Protein AF-A0A0C5XID1-F1 (afdb_monomer)

Sequence (104 aa):
MSHKSYAVGSSFAQALSRADAILRDAGPMRLRPVDFVNAARFCAEEAHAALQRDPARARELLINGASRMLAVAEMLERPAEPAGAADVIPFPARGRRPILRAVQ

Nearest 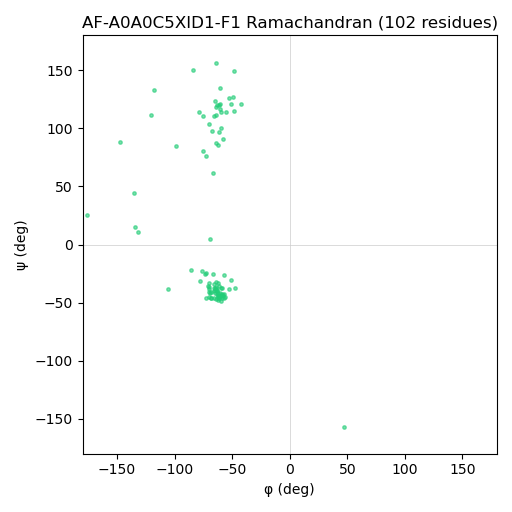PDB structures (foldseek):
  5iuj-assembly2_E  TM=5.990E-01  e=5.351E+00  Bacillus subtilis subsp. subtilis str. 168
  4qnc-assembly1_A  TM=4.577E-01  e=7.027E+00  Leptospira biflexa serovar Patoc strain 'Patoc 1 (Paris)'
  7z3q-assembly2_C  TM=4.762E-01  e=8.738E+00  Homo sapiens

Mean predicted aligned error: 14.17 Å

Radius of gyration: 25.47 Å; Cα contacts (8 Å, |Δi|>4): 64; chains: 1; bounding box: 56×77×63 Å

pLDDT: mean 73.55, std 20.23, range [35.91, 96.5]

Solvent-accessible surface area (backbone atoms only — not comparable to full-atom values): 6295 Å² total; per-residue (Å²): 135,85,79,80,76,73,79,79,47,72,61,53,57,52,12,50,59,47,13,55,49,50,61,62,70,41,59,94,55,86,75,50,61,66,59,38,50,53,52,20,49,52,23,48,57,52,16,60,71,26,46,87,81,35,53,69,60,15,51,52,27,44,33,5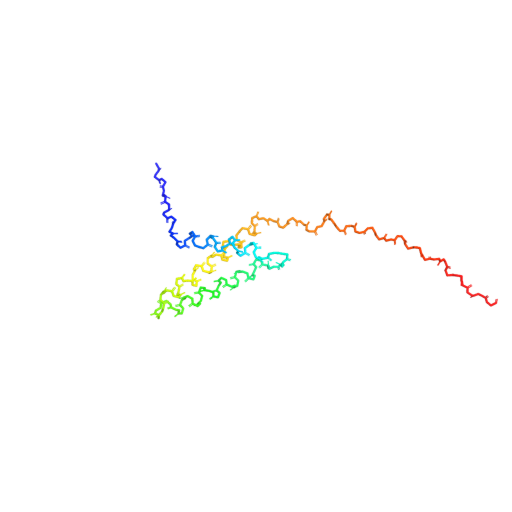6,15,48,10,31,50,51,36,36,52,54,53,64,74,47,68,74,74,74,92,75,84,83,78,84,70,78,74,76,76,82,87,68,78,84,81,80,75,89,73,136

Structure (mmCIF, N/CA/C/O backbone):
data_AF-A0A0C5XID1-F1
#
_entry.id   AF-A0A0C5XID1-F1
#
loop_
_atom_site.group_PDB
_atom_site.id
_atom_site.type_symbol
_atom_site.label_atom_id
_atom_site.label_alt_id
_atom_site.label_comp_id
_atom_site.label_asym_id
_atom_site.label_entity_id
_atom_site.label_seq_id
_atom_site.pdbx_PDB_ins_code
_atom_site.Cartn_x
_atom_site.Cartn_y
_atom_site.Cartn_z
_atom_site.occupancy
_atom_site.B_iso_or_equiv
_atom_site.auth_seq_id
_atom_site.auth_comp_id
_atom_site.auth_asym_id
_atom_site.auth_atom_id
_atom_site.pdbx_PDB_model_num
ATOM 1 N N . MET A 1 1 ? -0.566 34.875 -2.345 1.00 37.91 1 MET A N 1
ATOM 2 C CA . MET A 1 1 ? -0.924 33.511 -2.792 1.00 37.91 1 MET A CA 1
ATOM 3 C C . MET A 1 1 ? -0.480 32.552 -1.699 1.00 37.91 1 MET A C 1
ATOM 5 O O . MET A 1 1 ? 0.710 32.432 -1.460 1.00 37.91 1 MET A O 1
ATOM 9 N N . SER A 1 2 ? -1.427 32.015 -0.927 1.00 35.91 2 SER A N 1
ATOM 10 C CA . SER A 1 2 ? -1.136 31.186 0.249 1.00 35.91 2 SER A CA 1
ATOM 11 C C . SER A 1 2 ? -0.760 29.776 -0.208 1.00 35.91 2 SER A C 1
ATOM 13 O O . SER A 1 2 ? -1.576 29.080 -0.815 1.00 35.91 2 SER A O 1
ATOM 15 N N . HIS A 1 3 ? 0.491 29.382 0.028 1.00 39.25 3 HIS A N 1
ATOM 16 C CA . HIS A 1 3 ? 0.944 28.012 -0.166 1.00 39.25 3 HIS A CA 1
ATOM 17 C C . HIS A 1 3 ? 0.179 27.128 0.822 1.00 39.25 3 HIS A C 1
ATOM 19 O O . HIS A 1 3 ? 0.362 27.237 2.032 1.00 39.25 3 HIS A O 1
ATOM 25 N N . LYS A 1 4 ? -0.707 26.269 0.304 1.00 39.41 4 LYS A N 1
ATOM 26 C CA . LYS A 1 4 ? -1.289 25.161 1.065 1.00 39.41 4 LYS A CA 1
ATOM 27 C C . LYS A 1 4 ? -0.146 24.219 1.434 1.00 39.41 4 LYS A C 1
ATOM 29 O O . LYS A 1 4 ?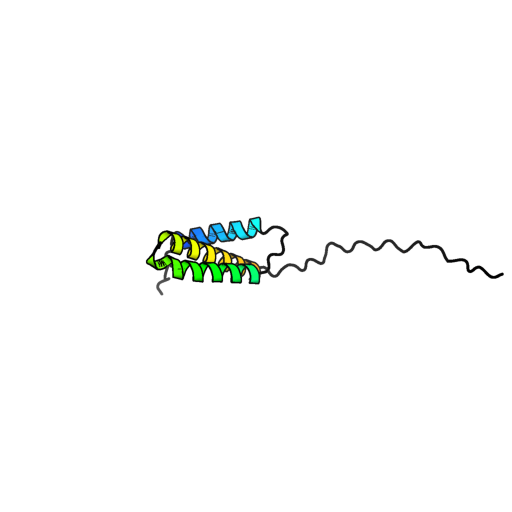 0.171 23.302 0.683 1.00 39.41 4 LYS A O 1
ATOM 34 N N . SER A 1 5 ? 0.505 24.484 2.559 1.00 46.62 5 SER A N 1
ATOM 35 C CA . SER A 1 5 ? 1.399 23.538 3.210 1.00 46.62 5 SER A CA 1
ATOM 36 C C . SER A 1 5 ? 0.553 22.330 3.582 1.00 46.62 5 SER A C 1
ATOM 38 O O . SER A 1 5 ? -0.184 22.355 4.566 1.00 46.62 5 SER A O 1
ATOM 40 N N . TYR A 1 6 ? 0.574 21.299 2.740 1.00 46.59 6 TYR A N 1
ATOM 41 C CA . TYR A 1 6 ? -0.028 20.022 3.079 1.00 46.59 6 TYR A CA 1
ATOM 42 C C . TYR A 1 6 ? 0.689 19.534 4.332 1.00 46.59 6 TYR A C 1
ATOM 44 O O . TYR A 1 6 ? 1.894 19.289 4.304 1.00 46.59 6 TYR A O 1
ATOM 52 N N . ALA A 1 7 ? -0.033 19.453 5.448 1.00 46.38 7 ALA A N 1
ATOM 53 C CA . ALA A 1 7 ? 0.450 18.737 6.611 1.00 46.38 7 ALA A CA 1
ATOM 54 C C . ALA A 1 7 ? 0.663 17.289 6.165 1.00 46.38 7 ALA A C 1
ATOM 56 O O . ALA A 1 7 ? -0.288 16.524 5.998 1.00 46.38 7 ALA A O 1
ATOM 57 N N . VAL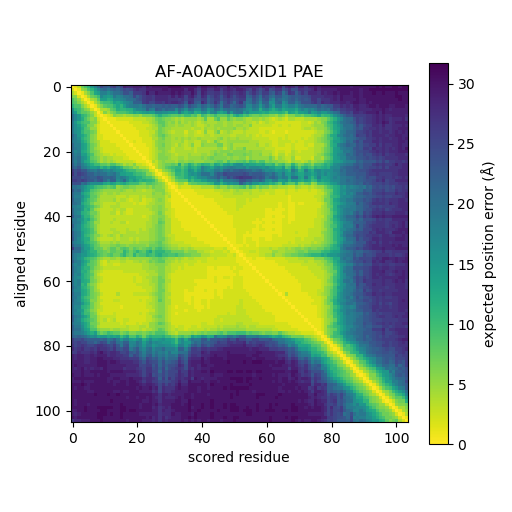 A 1 8 ? 1.914 16.942 5.881 1.00 55.75 8 VAL A N 1
ATOM 58 C CA . VAL A 1 8 ? 2.303 15.581 5.547 1.00 55.75 8 VAL A CA 1
ATOM 59 C C . VAL A 1 8 ? 2.118 14.766 6.823 1.00 55.75 8 VAL A C 1
ATOM 61 O O . VAL A 1 8 ? 2.924 14.835 7.747 1.00 55.75 8 VAL A O 1
ATOM 64 N N . GLY A 1 9 ? 0.983 14.074 6.923 1.00 69.69 9 GLY A N 1
ATOM 65 C CA . GLY A 1 9 ? 0.632 13.295 8.106 1.00 69.69 9 GLY A CA 1
ATOM 66 C C . GLY A 1 9 ? 1.603 12.134 8.335 1.00 69.69 9 GLY A C 1
ATOM 67 O O . GLY A 1 9 ? 2.207 11.618 7.393 1.00 69.69 9 GLY A O 1
ATOM 68 N N . SER A 1 10 ? 1.706 11.664 9.581 1.00 80.56 10 SER A N 1
ATOM 69 C CA . SER A 1 10 ? 2.561 10.529 9.979 1.00 80.56 10 SER A CA 1
ATOM 70 C C . SER A 1 10 ? 2.361 9.273 9.117 1.00 80.56 10 SER A C 1
ATOM 72 O O . SER A 1 10 ? 3.309 8.537 8.864 1.00 80.56 10 SER A O 1
ATOM 74 N N . SER A 1 11 ? 1.149 9.056 8.596 1.00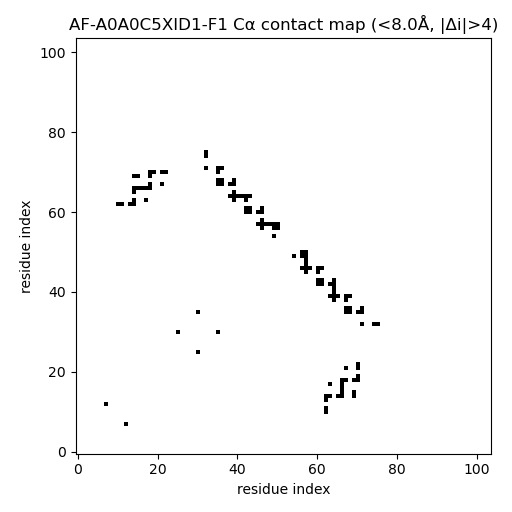 80.44 11 SER A N 1
ATOM 75 C CA . SER A 1 11 ? 0.830 7.959 7.674 1.00 80.44 11 SER A CA 1
ATOM 76 C C . SER A 1 11 ? 1.540 8.068 6.317 1.00 80.44 11 SER A C 1
ATOM 78 O O . SER A 1 11 ? 1.908 7.041 5.754 1.00 80.44 11 SER A O 1
ATOM 80 N N . PHE A 1 12 ? 1.760 9.280 5.793 1.00 83.56 12 PHE A N 1
ATOM 81 C CA . PHE A 1 12 ? 2.504 9.477 4.544 1.00 83.56 12 PHE A CA 1
ATOM 82 C C . PHE A 1 12 ? 3.996 9.229 4.752 1.00 83.56 12 PHE A C 1
ATOM 84 O O . PHE A 1 12 ? 4.596 8.488 3.983 1.00 83.56 12 PHE A O 1
ATOM 91 N N . ALA A 1 13 ? 4.578 9.775 5.826 1.00 85.25 13 ALA A N 1
ATOM 92 C CA . ALA A 1 13 ? 5.969 9.494 6.183 1.00 85.25 13 ALA A CA 1
ATOM 93 C C . ALA A 1 13 ? 6.196 7.983 6.364 1.00 85.25 13 ALA A C 1
ATOM 95 O O . ALA A 1 13 ? 7.154 7.425 5.836 1.00 85.25 13 ALA A O 1
ATOM 96 N N . GLN A 1 14 ? 5.253 7.298 7.020 1.00 86.56 14 GLN A N 1
ATOM 97 C CA . GLN A 1 14 ? 5.281 5.845 7.175 1.00 86.56 14 GLN A CA 1
ATOM 98 C C . GLN A 1 14 ? 5.196 5.105 5.829 1.00 86.56 14 GLN A C 1
ATOM 100 O O . GLN A 1 14 ? 5.910 4.123 5.629 1.00 86.56 14 GLN A O 1
ATOM 105 N N . ALA A 1 15 ? 4.344 5.559 4.905 1.00 86.06 15 ALA A N 1
ATOM 106 C CA . ALA A 1 15 ? 4.247 4.981 3.567 1.00 86.06 15 ALA A CA 1
ATOM 107 C C . ALA A 1 15 ? 5.538 5.190 2.760 1.00 86.06 15 ALA A C 1
ATOM 109 O O . ALA A 1 15 ? 6.000 4.250 2.118 1.00 86.06 15 ALA A O 1
ATOM 110 N N . LEU A 1 16 ? 6.149 6.374 2.844 1.00 87.12 16 LEU A N 1
ATOM 111 C CA . LEU A 1 16 ? 7.390 6.702 2.145 1.00 87.12 16 LEU A CA 1
ATOM 112 C C . LEU A 1 16 ? 8.571 5.867 2.661 1.00 87.12 16 LEU A C 1
ATOM 114 O O . LEU A 1 16 ? 9.275 5.250 1.869 1.00 87.12 16 LEU A O 1
ATOM 118 N N . SER A 1 17 ? 8.737 5.748 3.983 1.00 85.81 17 SER A N 1
ATOM 119 C CA . SER A 1 17 ? 9.767 4.878 4.571 1.00 85.81 17 SER A CA 1
ATOM 120 C C . SER A 1 17 ? 9.602 3.411 4.164 1.00 85.81 17 SER A C 1
ATOM 122 O O . SER A 1 17 ? 10.588 2.719 3.925 1.00 85.81 17 SER A O 1
ATOM 124 N N . ARG A 1 18 ? 8.358 2.923 4.056 1.00 88.75 18 ARG A N 1
ATOM 125 C CA . ARG A 1 18 ? 8.084 1.564 3.566 1.00 88.75 18 ARG A CA 1
ATOM 126 C C . ARG A 1 18 ? 8.354 1.417 2.069 1.00 88.75 18 ARG A C 1
ATOM 128 O O . ARG A 1 18 ? 8.796 0.352 1.659 1.00 88.75 18 ARG A O 1
ATOM 135 N N . ALA A 1 19 ? 8.086 2.445 1.266 1.00 85.25 19 ALA A N 1
ATOM 136 C CA . ALA A 1 19 ? 8.353 2.434 -0.171 1.00 85.25 19 ALA A CA 1
ATOM 137 C C . ALA A 1 19 ? 9.858 2.317 -0.450 1.00 85.25 19 ALA A C 1
ATOM 139 O O . ALA A 1 19 ? 10.276 1.447 -1.206 1.00 85.25 19 ALA A O 1
ATOM 140 N N . ASP A 1 20 ? 10.669 3.115 0.243 1.00 83.69 20 ASP A N 1
ATOM 141 C CA . ASP A 1 20 ? 12.131 3.064 0.160 1.00 83.69 20 ASP A CA 1
ATOM 142 C C . ASP A 1 20 ? 12.678 1.687 0.589 1.00 83.69 20 ASP A C 1
ATOM 144 O O . ASP A 1 20 ? 13.511 1.105 -0.103 1.00 83.69 20 ASP A O 1
ATOM 148 N N . ALA A 1 21 ? 12.140 1.092 1.662 1.00 84.50 21 ALA A N 1
ATOM 149 C CA . ALA A 1 21 ? 12.490 -0.277 2.056 1.00 84.50 21 ALA A CA 1
ATOM 150 C C . ALA A 1 21 ? 12.136 -1.316 0.973 1.00 84.50 21 ALA A C 1
ATOM 152 O O . ALA A 1 21 ? 12.962 -2.164 0.649 1.00 84.50 21 ALA A O 1
ATOM 153 N N . ILE A 1 22 ? 10.945 -1.215 0.369 1.00 82.88 22 ILE A N 1
ATOM 154 C CA . ILE A 1 22 ? 10.511 -2.085 -0.735 1.00 82.88 22 ILE A CA 1
ATOM 155 C C . ILE A 1 22 ? 11.478 -1.993 -1.921 1.00 82.88 22 ILE A C 1
ATOM 157 O O . ILE A 1 22 ? 11.832 -3.018 -2.497 1.00 82.88 22 ILE A O 1
ATOM 161 N N . LEU A 1 23 ? 11.910 -0.786 -2.288 1.00 79.31 23 LEU A N 1
ATOM 162 C CA . LEU A 1 23 ? 12.815 -0.574 -3.419 1.00 79.31 23 LEU A CA 1
ATOM 163 C C . LEU A 1 23 ? 14.232 -1.094 -3.148 1.00 79.31 23 LEU A C 1
ATOM 165 O O . LEU A 1 23 ? 14.881 -1.589 -4.068 1.00 79.31 23 LEU A O 1
ATOM 169 N N . ARG A 1 24 ? 14.706 -1.022 -1.898 1.00 79.19 24 ARG A N 1
ATOM 170 C CA . ARG A 1 24 ? 15.996 -1.599 -1.484 1.00 79.19 24 ARG A CA 1
ATOM 171 C C . ARG A 1 24 ? 15.967 -3.126 -1.483 1.00 79.19 24 ARG A C 1
ATOM 173 O O . ARG A 1 24 ? 16.887 -3.743 -2.014 1.00 79.19 24 ARG A O 1
ATOM 180 N N . ASP A 1 25 ? 14.907 -3.716 -0.933 1.00 71.75 25 ASP A N 1
ATOM 181 C CA . ASP A 1 25 ? 14.744 -5.172 -0.843 1.00 71.75 25 ASP A CA 1
ATOM 182 C C . ASP A 1 25 ? 14.408 -5.816 -2.192 1.00 71.75 25 ASP A C 1
ATOM 184 O O . ASP A 1 25 ? 14.724 -6.986 -2.406 1.00 71.75 25 ASP A O 1
ATOM 188 N N . ALA A 1 26 ? 13.804 -5.066 -3.123 1.00 62.81 26 ALA A N 1
ATOM 189 C CA . ALA A 1 26 ? 13.481 -5.573 -4.455 1.00 62.81 26 ALA A CA 1
ATOM 190 C C . ALA A 1 26 ? 14.719 -6.105 -5.202 1.00 62.81 26 ALA A C 1
ATOM 192 O O . ALA A 1 26 ? 14.569 -7.029 -6.002 1.00 62.81 26 ALA A O 1
ATOM 193 N N . GLY A 1 27 ? 15.929 -5.608 -4.893 1.00 61.09 27 GLY A N 1
ATOM 194 C CA . GLY A 1 27 ? 17.200 -6.177 -5.356 1.00 61.09 27 GLY A CA 1
ATOM 195 C C . GLY A 1 27 ? 17.235 -6.491 -6.867 1.00 61.09 27 GLY A C 1
ATOM 196 O O . GLY A 1 27 ? 16.464 -5.933 -7.642 1.00 61.09 27 GLY A O 1
ATOM 197 N N . PRO A 1 28 ? 18.098 -7.405 -7.350 1.00 49.69 28 PRO A N 1
ATOM 198 C CA . PRO A 1 28 ? 18.119 -7.814 -8.763 1.00 49.69 28 PRO A CA 1
ATOM 199 C C . PRO A 1 28 ? 16.884 -8.637 -9.192 1.00 49.69 28 PRO A C 1
ATOM 201 O O . PRO A 1 28 ? 16.817 -9.119 -10.327 1.00 49.69 28 PRO A O 1
ATOM 204 N N . MET A 1 29 ? 15.897 -8.824 -8.310 1.00 54.97 29 MET A N 1
ATOM 205 C CA . MET A 1 29 ? 14.645 -9.486 -8.638 1.00 54.97 29 MET A CA 1
ATOM 206 C C . MET A 1 29 ? 13.796 -8.500 -9.449 1.00 54.97 29 MET A C 1
ATOM 208 O O . MET A 1 29 ? 13.330 -7.488 -8.936 1.00 54.97 29 MET A O 1
ATOM 212 N N . ARG A 1 30 ? 13.614 -8.781 -10.746 1.00 64.88 30 ARG A N 1
ATOM 213 C CA . ARG A 1 30 ? 12.802 -7.985 -11.688 1.00 64.88 30 ARG A CA 1
ATOM 214 C C . ARG A 1 30 ? 11.306 -8.023 -11.333 1.00 64.88 30 ARG A C 1
ATOM 216 O O . ARG A 1 30 ? 10.495 -8.513 -12.118 1.00 64.88 30 ARG A O 1
ATOM 223 N N . LEU A 1 31 ? 10.921 -7.538 -10.157 1.00 66.81 31 LEU A N 1
ATOM 224 C CA . LEU A 1 31 ? 9.524 -7.276 -9.840 1.00 66.81 31 LEU A CA 1
ATOM 225 C C . LEU A 1 31 ? 9.048 -6.163 -10.770 1.00 66.81 31 LEU A C 1
ATOM 227 O O . LEU A 1 31 ? 9.668 -5.102 -10.861 1.00 66.81 31 LEU A O 1
ATOM 231 N N . ARG A 1 32 ? 7.986 -6.427 -11.532 1.00 80.25 32 ARG A N 1
ATOM 232 C CA . ARG A 1 32 ? 7.491 -5.473 -12.523 1.00 80.25 32 ARG A CA 1
ATOM 233 C C . ARG A 1 32 ? 6.582 -4.466 -11.820 1.00 80.25 32 ARG A C 1
ATOM 235 O O . ARG A 1 32 ? 5.869 -4.849 -10.892 1.00 80.25 32 ARG A O 1
ATOM 242 N N . PRO A 1 33 ? 6.493 -3.217 -12.308 1.00 85.69 33 PRO A N 1
ATOM 243 C CA . PRO A 1 33 ? 5.549 -2.226 -11.785 1.00 85.69 33 PRO A CA 1
ATOM 244 C C . PRO A 1 33 ? 4.114 -2.759 -11.615 1.00 85.69 33 PRO A C 1
ATOM 246 O O . PRO A 1 33 ? 3.451 -2.469 -10.624 1.00 85.69 33 PRO A O 1
ATOM 249 N N . VAL A 1 34 ? 3.652 -3.614 -12.536 1.00 87.56 34 VAL A N 1
ATOM 250 C CA . VAL A 1 34 ? 2.312 -4.226 -12.478 1.00 87.56 34 VAL A CA 1
ATOM 251 C C . VAL A 1 34 ? 2.094 -5.109 -11.243 1.00 87.56 34 VAL A C 1
ATOM 253 O O . VAL A 1 34 ? 0.987 -5.149 -10.709 1.00 87.56 34 VAL A O 1
ATOM 256 N N . ASP A 1 35 ? 3.134 -5.781 -10.749 1.00 88.06 35 ASP A N 1
ATOM 257 C CA . ASP A 1 35 ? 3.021 -6.687 -9.605 1.00 88.06 35 ASP A CA 1
ATOM 258 C C . ASP A 1 35 ? 2.766 -5.878 -8.314 1.00 88.06 35 ASP A C 1
ATOM 260 O O . ASP A 1 35 ? 1.918 -6.235 -7.492 1.00 88.06 35 ASP A O 1
ATOM 264 N N . PHE A 1 36 ? 3.406 -4.711 -8.187 1.00 88.94 36 PHE A N 1
ATOM 265 C CA . PHE A 1 36 ? 3.166 -3.764 -7.096 1.00 88.94 36 PHE A CA 1
ATOM 266 C C . PHE A 1 36 ? 1.784 -3.108 -7.165 1.00 88.94 36 PHE A C 1
ATOM 268 O O . PHE A 1 36 ? 1.128 -2.975 -6.129 1.00 88.94 36 PHE A O 1
ATOM 275 N N . VAL A 1 37 ? 1.317 -2.737 -8.363 1.00 91.06 37 VAL A N 1
ATOM 276 C CA . VAL A 1 37 ? -0.029 -2.168 -8.568 1.00 91.06 37 VAL A CA 1
ATOM 277 C C . VAL A 1 37 ? -1.110 -3.169 -8.159 1.00 91.06 37 VAL A C 1
ATOM 279 O O . VAL A 1 37 ? -2.043 -2.810 -7.438 1.00 91.06 37 VAL A O 1
ATOM 282 N N . ASN A 1 38 ? -0.964 -4.438 -8.547 1.00 92.44 38 ASN A N 1
ATOM 283 C CA . ASN A 1 38 ? -1.896 -5.498 -8.159 1.00 92.44 38 ASN A CA 1
ATOM 284 C C . ASN A 1 38 ? -1.924 -5.703 -6.639 1.00 92.44 38 ASN A C 1
ATOM 286 O O . ASN A 1 38 ? -2.998 -5.784 -6.042 1.00 92.44 38 ASN A O 1
ATOM 290 N N . ALA A 1 39 ? -0.756 -5.722 -5.993 1.00 89.38 39 ALA A N 1
ATOM 291 C CA . ALA A 1 39 ? -0.673 -5.829 -4.541 1.00 89.38 39 ALA A CA 1
ATOM 292 C C . ALA A 1 39 ? -1.291 -4.610 -3.828 1.00 89.38 39 ALA A C 1
ATOM 294 O O . ALA A 1 39 ? -1.964 -4.764 -2.809 1.00 89.38 39 ALA A O 1
ATOM 295 N N . ALA A 1 40 ? -1.116 -3.401 -4.368 1.00 93.31 40 ALA A N 1
ATOM 296 C CA . ALA A 1 40 ? -1.729 -2.197 -3.819 1.00 93.31 40 ALA A CA 1
ATOM 297 C C . ALA A 1 40 ? -3.260 -2.213 -3.939 1.00 93.31 40 ALA A C 1
ATOM 299 O O . ALA A 1 40 ? -3.952 -1.840 -2.989 1.00 93.31 40 ALA A O 1
ATOM 300 N N . ARG A 1 41 ? -3.791 -2.698 -5.068 1.00 95.88 41 ARG A N 1
ATOM 301 C CA . ARG A 1 41 ? -5.230 -2.912 -5.257 1.00 95.88 41 ARG A CA 1
ATOM 302 C C . ARG A 1 41 ? -5.790 -3.885 -4.221 1.00 95.88 41 ARG A C 1
ATOM 304 O O . ARG A 1 41 ? -6.774 -3.555 -3.567 1.00 95.88 41 ARG A O 1
ATOM 311 N N . PHE A 1 42 ? -5.141 -5.034 -4.032 1.00 95.50 42 PHE A N 1
ATOM 312 C CA . PHE A 1 42 ? -5.548 -6.009 -3.019 1.00 95.50 42 PHE A CA 1
ATOM 313 C C . PHE A 1 42 ? -5.594 -5.381 -1.618 1.00 95.50 42 PHE A C 1
ATOM 315 O O . PHE A 1 42 ? -6.576 -5.529 -0.898 1.00 95.50 42 PHE A O 1
ATOM 322 N N . CYS A 1 43 ? -4.577 -4.595 -1.245 1.00 94.19 43 CYS A N 1
ATOM 323 C CA . CYS A 1 43 ? -4.586 -3.879 0.031 1.00 94.19 43 CYS A CA 1
ATOM 324 C C . CYS A 1 43 ? -5.777 -2.917 0.176 1.00 94.19 43 CYS A C 1
ATOM 326 O O . CYS A 1 43 ? -6.309 -2.790 1.275 1.00 94.19 43 CYS A O 1
ATOM 328 N N . ALA A 1 44 ? -6.198 -2.242 -0.896 1.00 94.81 44 ALA A N 1
ATOM 329 C CA . ALA A 1 44 ? -7.347 -1.341 -0.855 1.00 94.81 44 ALA A CA 1
ATOM 330 C C . ALA A 1 44 ? -8.678 -2.096 -0.681 1.00 94.81 44 ALA A C 1
ATOM 332 O O . ALA A 1 44 ? -9.519 -1.668 0.109 1.00 94.81 44 ALA A O 1
ATOM 333 N N . GLU A 1 45 ? -8.849 -3.225 -1.375 1.00 96.50 45 GLU A N 1
ATOM 334 C CA . GLU A 1 45 ? -10.030 -4.093 -1.250 1.00 96.50 45 GLU A CA 1
ATOM 335 C C . GLU A 1 45 ? -10.148 -4.654 0.180 1.00 96.50 45 GLU A C 1
ATOM 337 O O . GLU A 1 45 ? -11.186 -4.505 0.830 1.00 96.50 45 GLU A O 1
ATOM 342 N N . GLU A 1 46 ? -9.053 -5.183 0.729 1.00 96.44 46 GLU A N 1
ATOM 343 C CA . GLU A 1 46 ? -9.013 -5.699 2.102 1.00 96.44 46 GLU A CA 1
ATOM 344 C C . GLU A 1 46 ? -9.208 -4.594 3.149 1.00 96.44 46 GLU A C 1
ATOM 346 O O . GLU A 1 46 ? -9.881 -4.795 4.162 1.00 96.44 46 GLU A O 1
ATOM 351 N N . ALA A 1 47 ? -8.655 -3.398 2.917 1.00 94.75 47 ALA A N 1
ATOM 352 C CA . ALA A 1 47 ? -8.857 -2.264 3.814 1.00 94.75 47 ALA A CA 1
ATOM 353 C C . ALA A 1 47 ? -10.328 -1.847 3.866 1.00 94.75 47 ALA A C 1
ATOM 355 O O . ALA A 1 47 ? -10.842 -1.533 4.940 1.00 94.75 47 ALA A O 1
ATOM 356 N N . HIS A 1 48 ? -11.009 -1.864 2.717 1.00 94.81 48 HIS A N 1
ATOM 357 C CA . HIS A 1 48 ? -12.432 -1.569 2.640 1.00 94.81 48 HIS A CA 1
ATOM 358 C C . HIS A 1 48 ? -13.255 -2.586 3.440 1.00 94.81 48 HIS A C 1
ATOM 360 O O . HIS A 1 48 ? -14.112 -2.193 4.231 1.00 94.81 48 HIS A O 1
ATOM 366 N N . ALA A 1 49 ? -12.944 -3.879 3.308 1.00 95.31 49 ALA A N 1
ATOM 367 C CA . ALA A 1 49 ? -13.597 -4.933 4.082 1.00 95.31 49 ALA A CA 1
ATOM 368 C C . ALA A 1 49 ? -13.326 -4.812 5.597 1.00 95.31 49 ALA A C 1
ATOM 370 O O . ALA A 1 49 ? -14.216 -5.064 6.414 1.00 95.31 49 ALA A O 1
ATOM 371 N N . ALA A 1 50 ? -12.116 -4.398 5.982 1.00 94.31 50 ALA A N 1
ATOM 372 C CA . ALA A 1 50 ? -11.715 -4.242 7.378 1.00 94.31 50 ALA A CA 1
ATOM 373 C C . ALA A 1 50 ? -12.279 -2.975 8.046 1.00 94.31 50 ALA A C 1
ATOM 375 O O . ALA A 1 50 ? -12.418 -2.954 9.265 1.00 94.31 50 ALA A O 1
ATOM 376 N N . LEU A 1 51 ? -12.646 -1.941 7.283 1.00 91.25 51 LEU A N 1
ATOM 377 C CA . LEU A 1 51 ? -12.909 -0.584 7.785 1.00 91.25 51 LEU A CA 1
ATOM 378 C C . LEU A 1 51 ? -13.917 -0.509 8.946 1.00 91.25 51 LEU A C 1
ATOM 380 O O . LEU A 1 51 ? -13.742 0.282 9.867 1.00 91.25 51 LEU A O 1
ATOM 384 N N . GLN A 1 52 ? -14.963 -1.337 8.897 1.00 90.31 52 GLN A N 1
ATOM 385 C CA . GLN A 1 52 ? -16.045 -1.359 9.890 1.00 90.31 52 GLN A CA 1
ATOM 386 C C . GLN A 1 52 ? -15.740 -2.235 11.113 1.00 90.31 52 GLN A C 1
ATOM 388 O O . GLN A 1 52 ? -16.371 -2.079 12.154 1.00 90.31 52 GLN A O 1
ATOM 393 N N . ARG A 1 53 ? -14.813 -3.190 10.985 1.00 94.81 53 ARG A N 1
ATOM 394 C CA . ARG A 1 53 ? -14.531 -4.208 12.012 1.00 94.81 53 ARG A CA 1
ATOM 395 C C . ARG A 1 53 ? -13.222 -3.940 12.741 1.00 94.81 53 ARG A C 1
ATOM 397 O O . ARG A 1 53 ? -13.135 -4.153 13.942 1.00 94.81 53 ARG A O 1
ATOM 404 N N . ASP A 1 54 ? -12.223 -3.478 12.002 1.00 95.62 54 ASP A N 1
ATOM 405 C CA . ASP A 1 54 ? -10.882 -3.202 12.486 1.00 95.62 54 ASP A CA 1
ATOM 406 C C . ASP A 1 54 ? -10.280 -2.006 11.717 1.00 95.62 54 ASP A C 1
ATOM 408 O O . ASP A 1 54 ? -9.603 -2.166 10.691 1.00 95.62 54 ASP A O 1
ATOM 412 N N . PRO A 1 55 ? -10.525 -0.775 12.199 1.00 90.94 55 PRO A N 1
ATOM 413 C CA . PRO A 1 55 ? -10.008 0.429 11.562 1.00 90.94 55 PRO A CA 1
ATOM 414 C C . PRO A 1 55 ? -8.479 0.532 11.652 1.00 90.94 55 PRO A C 1
ATOM 416 O O . PRO A 1 55 ? -7.858 1.159 10.790 1.00 90.94 55 PRO A O 1
ATOM 419 N N . ALA A 1 56 ? -7.850 -0.095 12.654 1.00 91.62 56 ALA A N 1
ATOM 420 C CA . ALA A 1 56 ? -6.395 -0.123 12.769 1.00 91.62 56 ALA A CA 1
ATOM 421 C C . ALA A 1 56 ? -5.793 -0.970 11.642 1.00 91.62 56 ALA A C 1
ATOM 423 O O . ALA A 1 56 ? -4.897 -0.507 10.930 1.00 91.62 56 ALA A O 1
ATOM 424 N N . ARG A 1 57 ? -6.358 -2.156 11.397 1.00 91.75 57 ARG A N 1
ATOM 425 C CA . ARG A 1 57 ? -5.963 -3.011 10.277 1.00 91.75 57 ARG A CA 1
ATOM 426 C C . ARG A 1 57 ? -6.224 -2.353 8.927 1.00 91.75 57 ARG A C 1
ATOM 428 O O . ARG A 1 57 ? -5.357 -2.397 8.053 1.00 91.75 57 ARG A O 1
ATOM 435 N N . ALA A 1 58 ? -7.373 -1.700 8.760 1.00 93.50 58 ALA A N 1
ATOM 436 C CA . ALA A 1 58 ? -7.678 -0.952 7.543 1.00 93.50 58 ALA A CA 1
ATOM 437 C C . ALA A 1 58 ? -6.638 0.150 7.281 1.00 93.50 58 ALA A C 1
ATOM 439 O O . ALA A 1 58 ? -6.124 0.268 6.168 1.00 93.50 58 ALA A O 1
ATOM 440 N N . ARG A 1 59 ? -6.248 0.909 8.316 1.00 93.19 59 ARG A N 1
ATOM 441 C CA . ARG A 1 59 ? -5.182 1.918 8.218 1.00 93.19 59 ARG A CA 1
ATOM 442 C C . ARG A 1 59 ? -3.854 1.300 7.776 1.00 93.19 59 ARG A C 1
ATOM 444 O O . ARG A 1 59 ? -3.192 1.856 6.902 1.00 93.19 59 ARG A O 1
ATOM 451 N N . GLU A 1 60 ? -3.448 0.175 8.360 1.00 93.88 60 GLU A N 1
ATOM 452 C CA . GLU A 1 60 ? -2.205 -0.499 7.970 1.00 93.88 60 GLU A CA 1
ATOM 453 C C . GLU A 1 60 ? -2.213 -0.944 6.510 1.00 93.88 60 GLU A C 1
ATOM 455 O O . GLU A 1 60 ? -1.226 -0.722 5.806 1.00 93.88 60 GLU A O 1
ATOM 460 N N . LEU A 1 61 ? -3.316 -1.546 6.061 1.00 95.06 61 LEU A N 1
ATOM 461 C CA . LEU A 1 61 ? -3.500 -1.993 4.684 1.00 95.06 61 LEU A CA 1
ATOM 462 C C . LEU A 1 61 ? -3.425 -0.813 3.710 1.00 95.06 61 LEU A C 1
ATOM 464 O O . LEU A 1 61 ? -2.692 -0.890 2.726 1.00 95.06 61 LEU A O 1
ATOM 468 N N . LEU A 1 62 ? -4.074 0.312 4.024 1.00 93.94 62 LEU A N 1
ATOM 469 C CA . LEU A 1 62 ? -3.994 1.531 3.213 1.00 93.94 62 LEU A CA 1
ATOM 470 C C . LEU A 1 62 ? -2.562 2.065 3.108 1.00 93.94 62 LEU A C 1
ATOM 472 O O . LEU A 1 62 ? -2.110 2.393 2.014 1.00 93.94 62 LEU A O 1
ATOM 476 N N . ILE A 1 63 ? -1.816 2.104 4.215 1.00 93.81 63 ILE A N 1
ATOM 477 C CA . ILE A 1 63 ? -0.411 2.544 4.213 1.00 93.81 63 ILE A CA 1
ATOM 478 C C . ILE A 1 63 ? 0.461 1.588 3.391 1.00 93.81 63 ILE A C 1
ATOM 480 O O . ILE A 1 63 ? 1.358 2.027 2.677 1.00 93.81 63 ILE A O 1
ATOM 484 N N . ASN A 1 64 ? 0.186 0.285 3.464 1.00 91.81 64 ASN A N 1
ATOM 485 C CA . ASN A 1 64 ? 0.904 -0.746 2.719 1.00 91.81 64 ASN A CA 1
ATOM 486 C C . ASN A 1 64 ? 0.609 -0.696 1.207 1.00 91.81 64 ASN A C 1
ATOM 488 O O . ASN A 1 64 ? 1.492 -0.943 0.383 1.00 91.81 64 ASN A O 1
ATOM 492 N N . GLY A 1 65 ? -0.628 -0.37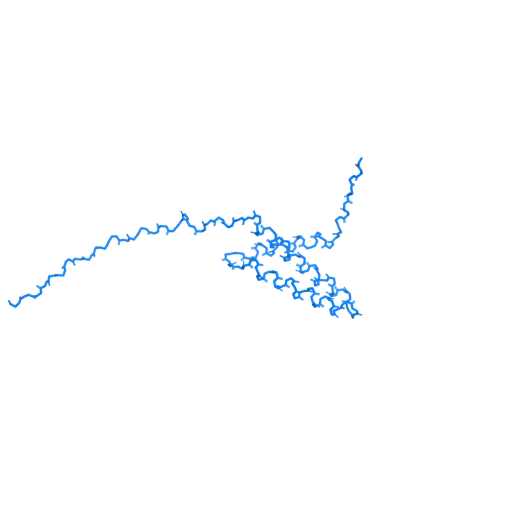3 0.829 1.00 93.50 65 GLY A N 1
ATOM 493 C CA . GLY A 1 65 ? -0.996 -0.117 -0.561 1.00 93.50 65 GLY A CA 1
ATOM 494 C C . GLY A 1 65 ? -0.356 1.169 -1.083 1.00 93.50 65 GLY A C 1
ATOM 495 O O . GLY A 1 65 ? 0.261 1.162 -2.147 1.00 93.50 65 GLY A O 1
ATOM 496 N N . ALA A 1 66 ? -0.415 2.249 -0.300 1.00 93.50 66 ALA A N 1
ATOM 497 C CA . ALA A 1 66 ? 0.194 3.530 -0.647 1.00 93.50 66 ALA A CA 1
ATOM 498 C C . ALA A 1 66 ? 1.711 3.419 -0.851 1.00 93.50 66 ALA A C 1
ATOM 500 O O . ALA A 1 66 ? 2.225 3.929 -1.842 1.00 93.50 66 ALA A O 1
ATOM 501 N N . SER A 1 67 ? 2.427 2.701 0.021 1.00 93.75 67 SER A N 1
ATOM 502 C CA . SER A 1 67 ? 3.876 2.515 -0.124 1.00 93.75 67 SER A CA 1
ATOM 503 C C . SER A 1 67 ? 4.252 1.801 -1.426 1.00 93.75 67 SER A C 1
ATOM 505 O O . SER A 1 67 ? 5.254 2.136 -2.046 1.00 93.75 67 SER A O 1
ATOM 507 N N . ARG A 1 68 ? 3.434 0.844 -1.882 1.00 91.44 68 ARG A N 1
ATOM 508 C CA . ARG A 1 68 ? 3.639 0.157 -3.169 1.00 9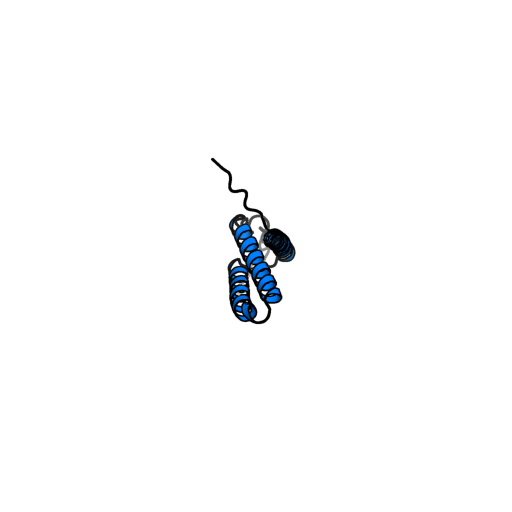1.44 68 ARG A CA 1
ATOM 509 C C . ARG A 1 68 ? 3.382 1.074 -4.355 1.00 91.44 68 ARG A C 1
ATOM 511 O O . ARG A 1 68 ? 4.149 1.042 -5.307 1.00 91.44 68 ARG A O 1
ATOM 518 N N . MET A 1 69 ? 2.341 1.905 -4.291 1.00 93.19 69 MET A N 1
ATOM 519 C CA . MET A 1 69 ? 2.073 2.889 -5.344 1.00 93.19 69 MET A CA 1
ATOM 520 C C . MET A 1 69 ? 3.187 3.938 -5.440 1.00 93.19 69 MET A C 1
ATOM 522 O O . MET A 1 69 ? 3.580 4.297 -6.546 1.00 93.19 69 MET A O 1
ATOM 526 N N . LEU A 1 70 ? 3.733 4.382 -4.302 1.00 91.38 70 LEU A N 1
ATOM 527 C CA . LEU A 1 70 ? 4.899 5.270 -4.271 1.00 91.38 70 LEU A CA 1
ATOM 528 C C . LEU A 1 70 ? 6.131 4.598 -4.890 1.00 91.38 70 LEU A C 1
ATOM 530 O O . LEU A 1 70 ? 6.768 5.186 -5.756 1.00 91.38 70 LEU A O 1
ATOM 534 N N . ALA A 1 71 ? 6.410 3.342 -4.526 1.00 87.81 71 ALA A N 1
ATOM 535 C CA . ALA A 1 71 ? 7.509 2.583 -5.119 1.00 87.81 71 ALA A CA 1
ATOM 536 C C . ALA A 1 71 ? 7.359 2.444 -6.646 1.00 87.81 71 ALA A C 1
ATOM 538 O O . ALA A 1 71 ? 8.321 2.638 -7.382 1.00 87.81 71 ALA A O 1
ATOM 539 N N . VAL A 1 72 ? 6.146 2.174 -7.140 1.00 89.88 72 VAL A N 1
ATOM 540 C CA . VAL A 1 72 ? 5.855 2.126 -8.584 1.00 89.88 72 VAL A CA 1
ATOM 541 C C . VAL A 1 72 ? 6.117 3.466 -9.254 1.00 89.88 72 VAL A C 1
ATOM 543 O O . VAL A 1 72 ? 6.732 3.488 -10.316 1.00 89.88 72 VAL A O 1
ATOM 546 N N . ALA A 1 73 ? 5.661 4.569 -8.658 1.00 88.81 73 ALA A N 1
ATOM 547 C CA . ALA A 1 73 ? 5.900 5.900 -9.203 1.00 88.81 73 ALA A CA 1
ATOM 548 C C . ALA A 1 73 ? 7.408 6.165 -9.355 1.00 88.81 73 ALA A C 1
ATOM 550 O O . ALA A 1 73 ? 7.850 6.534 -10.440 1.00 88.81 73 ALA A O 1
ATOM 551 N N . GLU A 1 74 ? 8.208 5.847 -8.333 1.00 86.81 74 GLU A N 1
ATOM 552 C CA . GLU A 1 74 ? 9.671 5.970 -8.402 1.00 86.81 74 GLU A CA 1
ATOM 553 C C . GLU A 1 74 ? 10.304 5.047 -9.459 1.00 86.81 74 GLU A C 1
ATOM 555 O O . GLU A 1 74 ? 11.224 5.455 -10.170 1.00 86.81 74 GLU A O 1
ATOM 560 N N . MET A 1 75 ? 9.812 3.812 -9.605 1.00 82.69 75 MET A N 1
ATOM 561 C CA . MET A 1 75 ? 10.280 2.885 -10.646 1.00 82.69 75 MET A CA 1
ATOM 562 C C . MET A 1 75 ? 9.987 3.394 -12.061 1.00 82.69 75 MET A C 1
ATOM 564 O O . MET A 1 75 ? 10.735 3.084 -12.982 1.00 82.69 75 MET A O 1
ATOM 568 N N . LEU A 1 76 ? 8.894 4.135 -12.256 1.00 82.62 76 LEU A N 1
ATOM 569 C CA . LEU A 1 76 ? 8.539 4.712 -13.554 1.00 82.62 76 LEU A CA 1
ATOM 570 C C . LEU A 1 76 ? 9.366 5.966 -13.874 1.00 82.62 76 LEU A C 1
ATOM 572 O O . LEU A 1 76 ? 9.662 6.211 -15.041 1.00 82.62 76 LEU A O 1
ATOM 576 N N . GLU A 1 77 ? 9.759 6.738 -12.857 1.00 80.75 77 GLU A N 1
ATOM 577 C CA . GLU A 1 77 ? 10.635 7.911 -12.999 1.00 80.75 77 GLU A CA 1
ATOM 578 C C . GLU A 1 77 ? 12.095 7.541 -13.286 1.00 80.75 77 GLU A C 1
ATOM 580 O O . GLU A 1 77 ? 12.828 8.332 -13.881 1.00 80.75 77 GLU A O 1
ATOM 585 N N . ARG A 1 78 ? 12.519 6.336 -12.893 1.00 69.50 78 ARG A N 1
ATOM 586 C CA . ARG A 1 78 ? 13.819 5.762 -13.252 1.00 69.50 78 ARG A CA 1
ATOM 587 C C . ARG A 1 78 ? 13.617 4.804 -14.424 1.00 69.50 78 ARG A C 1
ATOM 589 O O . ARG A 1 78 ? 13.455 3.605 -14.182 1.00 69.50 78 ARG A O 1
ATOM 596 N N . PRO A 1 79 ? 13.607 5.281 -15.688 1.00 56.31 79 PRO A N 1
ATOM 597 C CA . PRO A 1 79 ? 13.599 4.369 -16.820 1.00 56.31 79 PRO A CA 1
ATOM 598 C C . PRO A 1 79 ? 14.759 3.404 -16.617 1.00 56.31 79 PRO A C 1
ATOM 600 O O . PRO A 1 79 ? 15.880 3.841 -16.357 1.00 56.31 79 PRO A O 1
ATOM 603 N N . ALA A 1 80 ? 14.462 2.103 -16.649 1.00 55.50 80 ALA A N 1
ATOM 604 C CA . ALA A 1 80 ? 15.484 1.078 -16.552 1.00 55.50 80 ALA A CA 1
ATOM 605 C C . ALA A 1 80 ? 16.592 1.455 -17.536 1.00 55.50 80 ALA A C 1
ATOM 607 O O . ALA A 1 80 ? 16.342 1.491 -18.745 1.00 55.50 80 ALA A O 1
ATOM 608 N N . GLU A 1 81 ? 17.790 1.772 -17.033 1.00 48.16 81 GLU A N 1
ATOM 609 C CA . GLU A 1 81 ? 18.959 1.765 -17.898 1.00 48.16 81 GLU A CA 1
ATOM 610 C C . GLU A 1 81 ? 18.915 0.419 -18.620 1.00 48.16 81 GLU A C 1
ATOM 612 O O . GLU A 1 81 ? 18.709 -0.614 -17.962 1.00 48.16 81 GLU A O 1
ATOM 617 N N . PRO A 1 82 ? 18.985 0.402 -19.961 1.00 4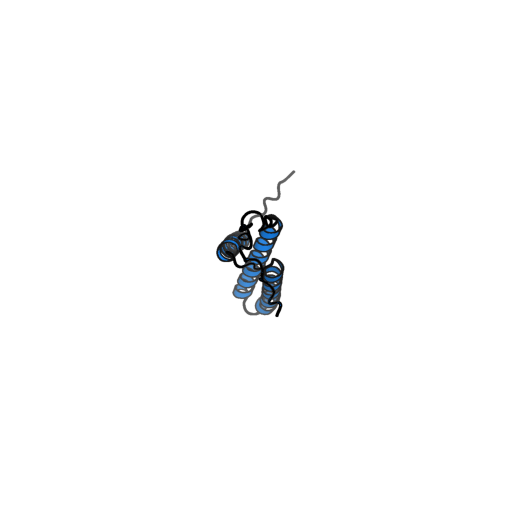4.66 82 PRO A N 1
ATOM 618 C CA . PRO A 1 82 ? 18.955 -0.849 -20.681 1.00 44.66 82 PRO A CA 1
ATOM 619 C C . PRO A 1 82 ? 20.079 -1.708 -20.112 1.00 44.66 82 PRO A C 1
ATOM 621 O O . PRO A 1 82 ? 21.256 -1.367 -20.225 1.00 44.66 82 PRO A O 1
ATOM 624 N N . ALA A 1 83 ? 19.708 -2.811 -19.463 1.00 50.09 83 ALA A N 1
ATOM 625 C CA . ALA A 1 83 ? 20.636 -3.852 -19.063 1.00 50.09 83 ALA A CA 1
ATOM 626 C C . ALA A 1 83 ? 21.245 -4.421 -20.354 1.00 50.09 83 ALA A C 1
ATOM 628 O O . ALA A 1 83 ? 20.684 -5.332 -20.959 1.00 50.09 83 ALA A O 1
ATOM 629 N N . GLY A 1 84 ? 22.308 -3.786 -20.852 1.00 45.81 84 GLY A N 1
ATOM 630 C CA . GLY A 1 84 ? 22.721 -3.971 -22.241 1.00 45.81 84 GLY A CA 1
ATOM 631 C C . GLY A 1 84 ? 24.000 -3.256 -22.672 1.00 45.81 84 GLY A C 1
ATOM 632 O O . GLY A 1 84 ? 24.148 -2.996 -23.860 1.00 45.81 84 GLY A O 1
ATOM 633 N N . ALA A 1 85 ? 24.930 -2.956 -21.760 1.00 47.88 85 ALA A N 1
ATOM 634 C CA . ALA A 1 85 ? 26.270 -2.481 -22.137 1.00 47.88 85 ALA A CA 1
ATOM 635 C C . ALA A 1 85 ? 27.432 -3.206 -21.428 1.00 47.88 85 ALA A C 1
ATOM 637 O O . ALA A 1 85 ? 28.572 -2.767 -21.547 1.00 47.88 85 ALA A O 1
ATOM 638 N N . ALA A 1 86 ? 27.181 -4.313 -20.716 1.00 50.53 86 ALA A N 1
ATOM 639 C CA . ALA A 1 86 ? 28.230 -5.001 -19.950 1.00 50.53 86 ALA A CA 1
ATOM 640 C C . ALA A 1 86 ? 28.281 -6.533 -20.103 1.00 50.53 86 ALA A C 1
ATOM 642 O O . ALA A 1 86 ? 28.978 -7.175 -19.333 1.00 50.53 86 ALA A O 1
ATOM 643 N N . ASP A 1 87 ? 27.615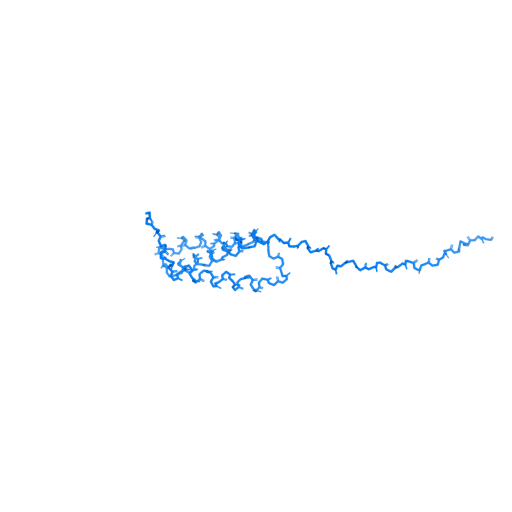 -7.119 -21.104 1.00 46.59 87 ASP A N 1
ATOM 644 C CA . ASP A 1 87 ? 27.735 -8.562 -21.389 1.00 46.59 87 ASP A CA 1
ATOM 645 C C . ASP A 1 87 ? 27.891 -8.850 -22.892 1.00 46.59 87 ASP A C 1
ATOM 647 O O . ASP A 1 87 ? 27.316 -9.779 -23.461 1.00 46.59 87 ASP A O 1
ATOM 651 N N . VAL A 1 88 ? 28.738 -8.065 -23.568 1.00 49.00 88 VAL A N 1
ATOM 652 C CA . VAL A 1 88 ? 29.425 -8.586 -24.757 1.00 49.00 88 VAL A CA 1
ATOM 653 C C . VAL A 1 88 ? 30.525 -9.510 -24.245 1.00 49.00 88 VAL A C 1
ATOM 655 O O . VAL A 1 88 ? 31.686 -9.124 -24.146 1.00 49.00 88 VAL A O 1
ATOM 658 N N . ILE A 1 89 ? 30.165 -10.744 -23.896 1.00 51.09 89 ILE A N 1
ATOM 659 C CA . ILE A 1 89 ? 31.155 -11.818 -23.848 1.00 51.09 89 ILE A CA 1
ATOM 660 C C . ILE A 1 89 ? 31.629 -11.984 -25.300 1.00 51.09 89 ILE A C 1
ATOM 662 O O . ILE A 1 89 ? 30.800 -12.292 -26.165 1.00 51.09 89 ILE A O 1
ATOM 666 N N . PRO A 1 90 ? 32.919 -11.774 -25.623 1.00 44.59 90 PRO A N 1
ATOM 667 C CA . PRO A 1 90 ? 33.413 -12.108 -26.943 1.00 44.59 90 PRO A CA 1
ATOM 668 C C . PRO A 1 90 ? 33.205 -13.608 -27.125 1.00 44.59 90 PRO A C 1
ATOM 670 O O . PRO A 1 90 ? 33.761 -14.425 -26.391 1.00 44.59 90 PRO A O 1
ATOM 673 N N . PHE A 1 91 ? 32.370 -13.972 -28.094 1.00 46.75 91 PHE A N 1
ATOM 674 C CA . PHE A 1 91 ? 32.245 -15.345 -28.556 1.00 46.75 91 PHE A CA 1
ATOM 675 C C . PHE A 1 91 ? 33.666 -15.850 -28.862 1.00 46.75 91 PHE A C 1
ATOM 677 O O . PHE A 1 91 ? 34.341 -15.224 -29.687 1.00 46.75 91 PHE A O 1
ATOM 684 N N . PRO A 1 92 ? 34.176 -16.923 -28.229 1.00 45.09 92 PRO A N 1
ATOM 685 C CA . PRO A 1 92 ? 35.479 -17.435 -28.608 1.00 45.09 92 PRO A CA 1
ATOM 686 C C . PRO A 1 92 ? 35.381 -17.866 -30.069 1.00 45.09 92 PRO A C 1
ATOM 688 O O . PRO A 1 92 ? 34.541 -18.697 -30.435 1.00 45.09 92 PRO A O 1
ATOM 691 N N . ALA A 1 93 ? 36.207 -17.239 -30.910 1.00 49.59 93 ALA A N 1
ATOM 692 C CA . ALA A 1 93 ? 36.367 -17.581 -32.312 1.00 49.59 93 ALA A CA 1
ATOM 693 C C . ALA A 1 93 ? 36.421 -19.107 -32.432 1.00 49.59 93 ALA A C 1
ATOM 695 O O . ALA A 1 93 ? 37.242 -19.756 -31.783 1.00 49.59 93 ALA A O 1
ATOM 696 N N . ARG A 1 94 ? 35.490 -19.685 -33.204 1.00 48.78 94 ARG A N 1
ATOM 697 C CA . ARG A 1 94 ? 35.391 -21.131 -33.430 1.00 48.78 94 ARG A CA 1
ATOM 698 C C . ARG A 1 94 ? 36.705 -21.649 -34.017 1.00 48.78 94 ARG A C 1
ATOM 700 O O . ARG A 1 94 ? 36.855 -21.760 -35.228 1.00 48.78 94 ARG A O 1
ATOM 707 N N . GLY A 1 95 ? 37.619 -22.061 -33.151 1.00 54.78 95 GLY A N 1
ATOM 708 C CA . GLY A 1 95 ? 38.664 -23.021 -33.459 1.00 54.78 95 GLY A CA 1
ATOM 709 C C . GLY A 1 95 ? 38.034 -24.404 -33.578 1.00 54.78 95 GLY A C 1
ATOM 710 O O . GLY A 1 95 ? 38.132 -25.218 -32.666 1.00 54.78 95 GLY A O 1
ATOM 711 N N . ARG A 1 96 ? 37.345 -24.681 -34.689 1.00 47.34 96 ARG A N 1
ATOM 712 C CA . ARG A 1 96 ? 37.025 -26.054 -35.094 1.00 47.34 96 ARG A CA 1
ATOM 713 C C . ARG A 1 96 ? 37.645 -26.300 -36.462 1.00 47.34 96 ARG A C 1
ATOM 715 O O . ARG A 1 96 ? 37.274 -25.680 -37.451 1.00 47.34 96 ARG A O 1
ATOM 722 N N . ARG A 1 97 ? 38.651 -27.175 -36.436 1.00 49.88 97 ARG A N 1
ATOM 723 C CA . ARG A 1 97 ? 39.452 -27.675 -37.556 1.00 49.88 97 ARG A CA 1
ATOM 724 C C . ARG A 1 97 ? 38.562 -28.129 -38.727 1.00 49.88 97 ARG A C 1
ATOM 726 O O . ARG A 1 97 ? 37.457 -28.614 -38.476 1.00 49.88 97 ARG A O 1
ATOM 733 N N . PRO A 1 98 ? 39.037 -28.014 -39.980 1.00 42.47 98 PRO A N 1
ATOM 734 C CA . PRO A 1 98 ? 38.304 -28.501 -41.138 1.00 42.47 98 PRO A CA 1
ATOM 735 C C . PRO A 1 98 ? 38.072 -30.010 -41.022 1.00 42.47 98 PRO A C 1
ATOM 737 O O . PRO A 1 98 ? 38.971 -30.776 -40.673 1.00 42.47 98 PRO A O 1
ATOM 740 N N . ILE A 1 99 ? 36.838 -30.417 -41.307 1.00 54.94 99 ILE A N 1
ATOM 741 C CA . ILE A 1 99 ? 36.426 -31.811 -41.423 1.00 54.94 99 ILE A CA 1
ATOM 742 C C . ILE A 1 99 ? 37.073 -32.335 -42.708 1.00 54.94 99 ILE A C 1
ATOM 744 O O . ILE A 1 99 ? 36.629 -32.000 -43.806 1.00 54.94 99 ILE A O 1
ATOM 748 N N . LEU A 1 100 ? 38.149 -33.115 -42.585 1.00 46.56 100 LEU A N 1
ATOM 749 C CA . LEU A 1 100 ? 38.659 -33.899 -43.705 1.00 46.56 100 LEU A CA 1
ATOM 750 C C . LEU A 1 100 ? 37.605 -34.952 -44.049 1.00 46.56 100 LEU A C 1
ATOM 752 O O . LEU A 1 100 ? 37.315 -35.864 -43.276 1.00 46.56 100 LEU A O 1
ATOM 756 N N . ARG A 1 101 ? 36.991 -34.745 -45.211 1.00 45.44 101 ARG A N 1
ATOM 757 C CA . ARG A 1 101 ? 36.070 -35.654 -45.879 1.00 45.44 101 ARG A CA 1
ATOM 758 C C . ARG A 1 101 ? 36.825 -36.952 -46.172 1.00 45.44 101 ARG A C 1
ATOM 760 O O . ARG A 1 101 ? 37.830 -36.916 -46.876 1.00 45.44 101 ARG A O 1
ATOM 767 N N . ALA A 1 102 ? 36.340 -38.076 -45.655 1.00 46.50 102 ALA A N 1
ATOM 768 C CA . ALA A 1 102 ? 36.728 -39.376 -46.179 1.00 46.50 102 ALA A CA 1
ATOM 769 C C . ALA A 1 102 ? 36.240 -39.460 -47.633 1.00 46.50 102 ALA A C 1
ATOM 771 O O . ALA A 1 102 ? 35.045 -39.313 -47.900 1.00 46.50 102 ALA A O 1
ATOM 772 N N . VAL A 1 103 ? 37.171 -39.650 -48.559 1.00 46.00 103 VAL A N 1
ATOM 773 C CA . VAL A 1 103 ? 36.899 -40.195 -49.887 1.00 46.00 103 VAL A CA 1
ATOM 774 C C . VAL A 1 103 ? 37.690 -41.496 -49.952 1.00 46.00 103 VAL A C 1
ATOM 776 O O . VAL A 1 103 ? 38.823 -41.540 -49.475 1.00 46.00 103 VAL A O 1
ATOM 779 N N . GLN A 1 104 ? 36.997 -42.534 -50.415 1.00 50.53 104 GLN A N 1
ATOM 780 C CA . GLN A 1 104 ? 37.452 -43.915 -50.567 1.00 50.53 104 GLN A CA 1
ATOM 781 C C . GLN A 1 104 ? 38.753 -44.036 -51.358 1.00 50.53 104 GLN A C 1
ATOM 783 O O . GLN A 1 104 ? 38.960 -43.202 -52.269 1.00 50.53 104 GLN A O 1
#

Foldseek 3Di:
DDPPPPPCDPLNVLLQVLLVVCLVVCPPVCPDLVNLQVQLVVLQVVLVVCVVPPVPSSSVSNSSSSSSVVNSVVCVVPDPPPPPDPPPPPDPDPPDDDDDDDDD

Secondary structure (DSSP, 8-state):
---------HHHHHHHHHHHHHHHHTTTS---HHHHHHHHHHHHHHHHHHTTT-HHHHHHHHHHHHHHHHHHHHHHHS----S-SS--PPPP------------